Protein AF-A0AAW2DMK7-F1 (afdb_monomer_lite)

pLDDT: mean 79.57, std 15.73, range [43.69, 95.0]

Structure (mmCIF, N/CA/C/O backbone):
data_AF-A0AAW2DMK7-F1
#
_entry.id   AF-A0AAW2DMK7-F1
#
loop_
_atom_site.group_PDB
_atom_site.id
_atom_site.type_symbol
_atom_site.label_atom_id
_atom_site.label_alt_id
_atom_site.label_comp_id
_atom_site.label_asym_id
_atom_site.label_entity_id
_atom_site.label_seq_id
_atom_site.pdbx_PDB_ins_code
_atom_site.Cartn_x
_atom_site.Cartn_y
_atom_site.Cartn_z
_atom_site.occupancy
_atom_site.B_iso_or_equiv
_atom_site.auth_seq_id
_at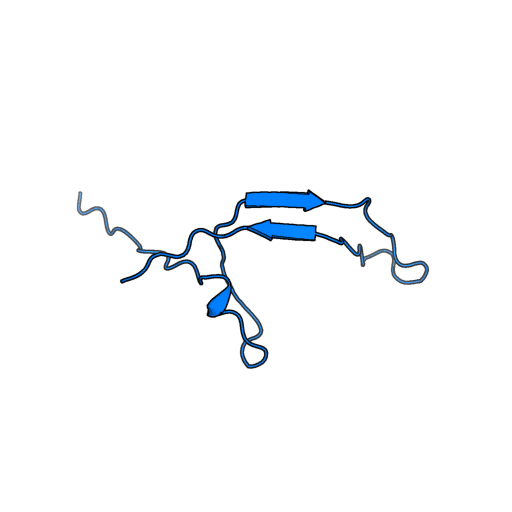om_site.auth_comp_id
_atom_site.auth_asym_id
_atom_site.auth_atom_id
_atom_site.pdbx_PDB_model_num
ATOM 1 N N . GLU A 1 1 ? -10.137 -30.754 20.252 1.00 43.69 1 GLU A N 1
ATOM 2 C CA . GLU A 1 1 ? -9.069 -29.838 19.800 1.00 43.69 1 GLU A CA 1
ATOM 3 C C . GLU A 1 1 ? -9.517 -28.410 20.058 1.00 43.69 1 GLU A C 1
ATOM 5 O O . GLU A 1 1 ? -10.635 -28.068 19.692 1.00 43.69 1 GLU A O 1
ATOM 10 N N . ILE A 1 2 ? -8.713 -27.607 20.755 1.00 46.69 2 ILE A N 1
ATOM 11 C CA . ILE A 1 2 ? -9.015 -26.188 20.980 1.00 46.69 2 ILE A CA 1
ATOM 12 C C . ILE A 1 2 ? -8.404 -25.420 19.808 1.00 46.69 2 ILE A C 1
ATOM 14 O O . ILE A 1 2 ? -7.185 -25.353 19.678 1.00 46.69 2 ILE A O 1
ATOM 18 N N . GLN A 1 3 ? -9.250 -24.877 18.935 1.00 44.97 3 GLN A N 1
ATOM 19 C CA . GLN A 1 3 ? -8.828 -23.989 17.854 1.00 44.97 3 GLN A CA 1
ATOM 20 C C . GLN A 1 3 ? -8.570 -22.603 18.456 1.00 44.97 3 GLN A C 1
ATOM 22 O O . GLN A 1 3 ? -9.505 -21.860 18.752 1.00 44.97 3 GLN A O 1
ATOM 27 N N . ILE A 1 4 ? -7.300 -22.261 18.684 1.00 55.25 4 ILE A N 1
ATOM 28 C CA . ILE A 1 4 ? -6.912 -20.901 19.066 1.00 55.25 4 ILE A CA 1
ATOM 29 C C . ILE A 1 4 ? -7.018 -20.053 17.799 1.00 55.25 4 ILE A C 1
ATOM 31 O O . ILE A 1 4 ? -6.127 -20.062 16.951 1.00 55.25 4 ILE A O 1
ATOM 35 N N . GLN A 1 5 ? -8.136 -19.347 17.639 1.00 47.97 5 GLN A N 1
ATOM 36 C CA . GLN A 1 5 ? -8.282 -18.371 16.569 1.00 47.97 5 GLN A CA 1
ATOM 37 C C . GLN A 1 5 ? -7.329 -17.207 16.856 1.00 47.97 5 GLN A C 1
ATOM 39 O O . GLN A 1 5 ? -7.630 -16.314 17.647 1.00 47.97 5 GLN A O 1
ATOM 44 N N . VAL A 1 6 ? -6.156 -17.218 16.220 1.00 50.03 6 VAL A N 1
ATOM 45 C CA . VAL A 1 6 ? -5.286 -16.043 16.160 1.00 50.03 6 VAL A CA 1
ATOM 46 C C . VAL A 1 6 ? -6.050 -14.994 15.358 1.00 50.03 6 VAL A C 1
ATOM 48 O O . VAL A 1 6 ? -6.065 -15.028 14.126 1.00 50.03 6 VAL A O 1
ATOM 51 N N . ASN A 1 7 ? -6.729 -14.078 16.048 1.00 56.00 7 ASN A N 1
ATOM 52 C CA . ASN A 1 7 ? -7.245 -12.865 15.432 1.00 56.00 7 ASN A CA 1
ATOM 53 C C . ASN A 1 7 ? -6.035 -12.041 14.984 1.00 56.00 7 ASN A C 1
ATOM 55 O O . ASN A 1 7 ? -5.529 -11.196 15.715 1.00 56.00 7 ASN A O 1
ATOM 59 N N . MET A 1 8 ? -5.521 -12.329 13.787 1.00 60.12 8 MET A N 1
ATOM 60 C CA . MET A 1 8 ? -4.580 -11.438 13.126 1.00 60.12 8 MET A CA 1
ATOM 61 C C . MET A 1 8 ? -5.348 -10.176 12.760 1.00 60.12 8 MET A C 1
ATOM 63 O O . MET A 1 8 ? -6.040 -10.127 11.741 1.00 60.12 8 MET A O 1
ATOM 67 N N . GLU A 1 9 ? -5.269 -9.191 13.644 1.00 81.25 9 GLU A N 1
ATOM 68 C CA . GLU A 1 9 ? -5.881 -7.890 13.455 1.00 81.25 9 GLU A CA 1
ATOM 69 C C . GLU A 1 9 ? -5.168 -7.188 12.295 1.00 81.25 9 GLU A C 1
ATOM 71 O O . GLU A 1 9 ? -3.975 -6.884 12.349 1.00 81.25 9 GLU A O 1
ATOM 76 N N . TYR A 1 10 ? -5.886 -7.020 11.187 1.00 88.31 10 TYR A N 1
ATOM 77 C CA . TYR A 1 10 ? -5.395 -6.260 10.047 1.00 88.31 10 TYR A CA 1
ATOM 78 C C . TYR A 1 10 ? -5.586 -4.774 10.332 1.00 88.31 10 TYR A C 1
ATOM 80 O O . TYR A 1 10 ? -6.677 -4.351 10.705 1.00 88.31 10 TYR A O 1
ATOM 88 N N . THR A 1 11 ? -4.547 -3.980 10.095 1.00 9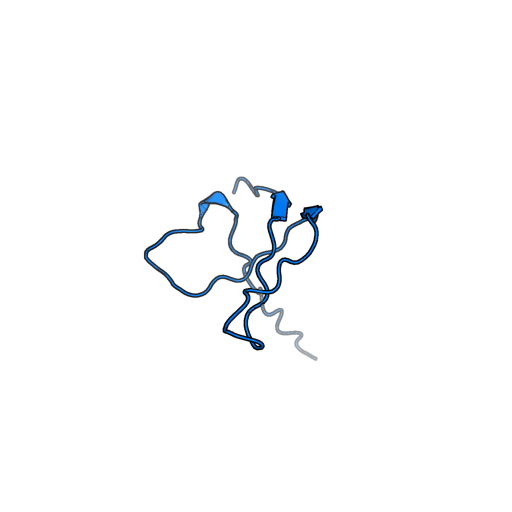0.56 11 THR A N 1
ATOM 89 C CA . THR A 1 11 ? -4.606 -2.521 10.204 1.00 90.56 11 THR A CA 1
ATOM 90 C C . THR A 1 11 ? -5.502 -1.953 9.099 1.00 90.56 11 THR A C 1
ATOM 92 O O . THR A 1 11 ? -5.366 -2.334 7.929 1.00 90.56 11 THR A O 1
ATOM 95 N N . THR A 1 12 ? -6.421 -1.046 9.447 1.00 91.25 12 THR A N 1
ATOM 96 C CA . THR A 1 12 ? -7.203 -0.307 8.442 1.00 91.25 12 THR A CA 1
ATOM 97 C C . THR A 1 12 ? -6.331 0.742 7.754 1.00 91.25 12 THR A C 1
ATOM 99 O O . THR A 1 12 ? -5.314 1.174 8.295 1.00 91.25 12 THR A O 1
ATOM 102 N N . LEU A 1 13 ? -6.715 1.198 6.557 1.00 91.75 13 LEU A N 1
ATOM 103 C CA . LEU A 1 13 ? -5.900 2.181 5.830 1.00 91.75 13 LEU A CA 1
ATOM 104 C C . LEU A 1 13 ? -5.769 3.509 6.594 1.00 91.75 13 LEU A C 1
ATOM 106 O O . LEU A 1 13 ? -4.748 4.177 6.470 1.00 91.75 13 LEU A O 1
ATOM 110 N N . LYS A 1 14 ? -6.757 3.862 7.428 1.00 89.81 14 LYS A N 1
ATOM 111 C CA . LYS A 1 14 ? -6.719 5.059 8.287 1.00 89.81 14 LYS A CA 1
ATOM 112 C C . LYS A 1 14 ? -5.728 4.970 9.446 1.00 89.81 14 LYS A C 1
ATOM 114 O O . LYS A 1 14 ? -5.306 6.001 9.953 1.00 89.81 14 LYS A O 1
ATOM 119 N N . GLN A 1 15 ? -5.405 3.761 9.894 1.00 90.19 15 GLN A N 1
ATOM 120 C CA . GLN A 1 15 ? -4.494 3.526 11.014 1.00 90.19 15 GLN A CA 1
ATOM 121 C C . GLN A 1 15 ? -3.022 3.470 10.576 1.00 90.19 15 GLN A C 1
ATOM 123 O O . GLN A 1 15 ? -2.139 3.406 11.430 1.00 90.19 15 GLN A O 1
ATOM 128 N N . ILE A 1 16 ? -2.742 3.479 9.267 1.00 91.19 16 ILE A N 1
ATOM 129 C CA . ILE A 1 16 ? -1.374 3.598 8.757 1.00 91.19 16 ILE A CA 1
ATOM 130 C C . ILE A 1 16 ? -0.855 4.991 9.116 1.00 91.19 16 ILE A C 1
ATOM 132 O O . ILE A 1 16 ? -1.440 6.004 8.735 1.00 91.19 16 ILE A O 1
ATOM 136 N N . SER A 1 17 ? 0.264 5.035 9.830 1.00 91.56 17 SER A N 1
ATOM 137 C CA . SER A 1 17 ? 0.943 6.267 10.222 1.00 91.56 17 SER A CA 1
ATOM 138 C C . SER A 1 17 ? 2.426 6.202 9.872 1.00 91.56 17 SER A C 1
A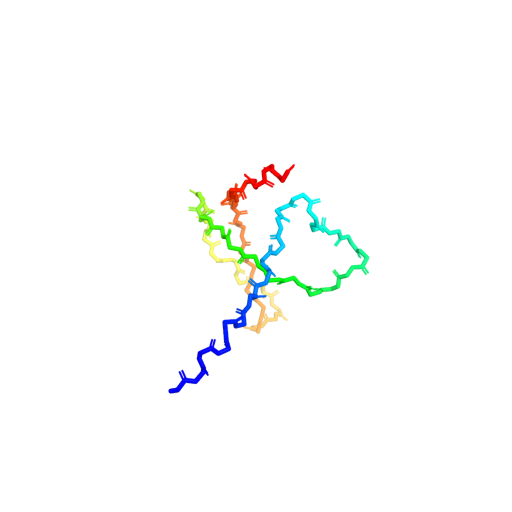TOM 140 O O . SER A 1 17 ? 2.947 5.154 9.495 1.00 91.56 17 SER A O 1
ATOM 142 N N . LYS A 1 18 ? 3.111 7.342 9.993 1.00 90.62 18 LYS A N 1
ATOM 143 C CA . LYS A 1 18 ? 4.564 7.434 9.790 1.00 90.62 18 LYS A CA 1
ATOM 144 C C . LYS A 1 18 ? 5.370 7.013 11.024 1.00 90.62 18 LYS A C 1
ATOM 146 O O . LYS A 1 18 ? 6.585 6.927 10.935 1.00 90.62 18 LYS A O 1
ATOM 151 N N . ASP A 1 19 ? 4.705 6.756 12.150 1.00 93.06 19 ASP A N 1
ATOM 152 C CA . ASP A 1 19 ? 5.353 6.481 13.441 1.00 93.06 19 ASP A CA 1
ATOM 153 C C . ASP A 1 19 ? 5.664 4.990 13.646 1.00 93.06 19 ASP A C 1
ATOM 155 O O . ASP A 1 19 ? 6.213 4.596 14.675 1.00 93.06 19 ASP A O 1
ATOM 159 N N . LYS A 1 20 ? 5.273 4.138 12.692 1.00 88.12 20 LYS A N 1
ATOM 160 C CA . LYS A 1 20 ? 5.489 2.693 12.730 1.00 88.12 20 LYS A CA 1
ATOM 161 C C . LYS A 1 20 ? 5.911 2.198 11.353 1.00 88.12 20 LYS A C 1
ATOM 163 O O . LYS A 1 20 ? 5.256 2.487 10.360 1.00 88.12 20 LYS A O 1
ATOM 168 N N . ASP A 1 21 ? 6.955 1.379 11.323 1.00 89.19 21 ASP A N 1
ATOM 169 C CA . ASP A 1 21 ? 7.540 0.911 10.061 1.00 89.19 21 ASP A CA 1
ATOM 170 C C . ASP A 1 21 ? 6.788 -0.274 9.441 1.00 89.19 21 ASP A C 1
ATOM 172 O O . ASP A 1 21 ? 6.844 -0.494 8.235 1.00 89.19 21 ASP A O 1
ATOM 176 N N . ASN A 1 22 ? 6.076 -1.059 10.259 1.00 91.94 22 ASN A N 1
ATOM 177 C CA . ASN A 1 22 ? 5.507 -2.340 9.845 1.00 91.94 22 ASN A CA 1
ATOM 178 C C . ASN A 1 22 ? 3.996 -2.415 10.078 1.00 91.94 22 ASN A C 1
ATOM 180 O O . ASN A 1 22 ? 3.512 -2.343 11.214 1.00 91.94 22 ASN A O 1
ATOM 184 N N . PHE A 1 23 ? 3.252 -2.674 9.003 1.00 90.81 23 PHE A N 1
ATOM 185 C CA . PHE A 1 23 ? 1.810 -2.903 9.035 1.00 90.81 23 PHE A CA 1
ATOM 186 C C . PHE A 1 23 ? 1.441 -4.171 8.272 1.00 90.81 23 PHE A C 1
ATOM 188 O O . PHE A 1 23 ? 2.071 -4.531 7.280 1.00 90.81 23 PHE A O 1
ATOM 195 N N . LYS A 1 24 ? 0.363 -4.823 8.712 1.00 91.75 24 LYS A N 1
ATOM 196 C CA . LYS A 1 24 ? -0.280 -5.906 7.970 1.00 91.75 24 LYS A CA 1
ATOM 197 C C . LYS A 1 24 ? -1.686 -5.463 7.600 1.00 91.75 24 LYS A C 1
ATOM 199 O O . LYS A 1 24 ? -2.508 -5.224 8.478 1.00 91.75 24 LYS A O 1
ATOM 204 N N . VAL A 1 25 ? -1.965 -5.364 6.304 1.00 91.25 25 VAL A N 1
ATOM 205 C CA . VAL A 1 25 ? -3.239 -4.850 5.781 1.00 91.25 25 VAL A CA 1
ATOM 206 C C . VAL A 1 25 ? -3.956 -5.902 4.940 1.00 91.25 25 VAL A C 1
ATOM 208 O O . VAL A 1 25 ? -3.324 -6.765 4.331 1.00 91.25 25 VAL A O 1
ATOM 211 N N . LYS A 1 26 ? -5.288 -5.827 4.892 1.00 92.81 26 LYS A N 1
ATOM 212 C CA . LYS A 1 26 ? -6.127 -6.629 3.991 1.00 92.81 26 LYS A CA 1
ATOM 213 C C . LYS A 1 26 ? -6.922 -5.690 3.092 1.00 92.81 26 LYS A C 1
ATOM 215 O O . LYS A 1 26 ? -7.852 -5.028 3.542 1.00 92.81 26 LYS A O 1
ATOM 220 N N . VAL A 1 27 ? -6.545 -5.635 1.820 1.00 93.44 27 VAL A N 1
ATOM 221 C CA . VAL A 1 27 ? -7.046 -4.652 0.848 1.00 93.44 27 VAL A CA 1
ATOM 222 C C . VAL A 1 27 ? -7.320 -5.306 -0.502 1.00 93.44 27 VAL A C 1
ATOM 224 O O . VAL A 1 27 ? -6.873 -6.420 -0.770 1.00 93.44 27 VAL A O 1
ATOM 227 N N . ARG A 1 28 ? -8.051 -4.602 -1.365 1.00 94.88 28 ARG A N 1
ATOM 228 C CA . ARG A 1 28 ? -8.148 -4.896 -2.798 1.00 94.88 28 ARG A CA 1
ATOM 229 C C . ARG A 1 28 ? -7.239 -3.936 -3.561 1.00 94.88 28 ARG A C 1
ATOM 231 O O . ARG A 1 28 ? -7.205 -2.747 -3.250 1.00 94.88 28 ARG A O 1
ATOM 238 N N . VAL A 1 29 ? -6.536 -4.439 -4.570 1.00 93.94 29 VAL A N 1
ATOM 239 C CA . VAL A 1 29 ? -5.790 -3.598 -5.516 1.00 93.94 29 VAL A CA 1
ATOM 240 C C . VAL A 1 29 ? -6.782 -3.058 -6.541 1.00 93.94 29 VAL A C 1
ATOM 242 O O . VAL A 1 29 ? -7.434 -3.840 -7.228 1.00 93.94 29 VAL A O 1
ATOM 245 N N . LEU A 1 30 ? -6.923 -1.735 -6.625 1.00 95.00 30 LEU A N 1
ATOM 246 C CA . LEU A 1 30 ? -7.781 -1.084 -7.620 1.00 95.00 30 LEU A CA 1
ATOM 247 C C . LEU A 1 30 ? -7.019 -0.821 -8.921 1.00 95.00 30 LEU A C 1
ATOM 249 O O . LEU A 1 30 ? -7.574 -0.938 -10.009 1.00 95.00 30 LEU A O 1
ATOM 253 N N . ARG A 1 31 ? -5.741 -0.453 -8.798 1.00 92.94 31 ARG A N 1
ATOM 254 C CA . ARG A 1 31 ? -4.840 -0.205 -9.924 1.00 92.94 31 ARG A CA 1
ATOM 255 C C . ARG A 1 31 ? -3.404 -0.513 -9.519 1.00 92.94 31 ARG A C 1
ATOM 257 O O . ARG A 1 31 ? -2.994 -0.176 -8.412 1.00 92.94 31 ARG A O 1
ATOM 264 N N . MET A 1 32 ? -2.648 -1.078 -10.448 1.00 91.06 32 MET A N 1
ATOM 265 C CA . MET A 1 32 ? -1.195 -1.211 -10.399 1.00 91.06 32 MET A CA 1
ATOM 266 C C . MET A 1 32 ? -0.658 -0.642 -11.717 1.00 91.06 32 MET A C 1
ATOM 268 O O . MET A 1 32 ? -1.222 -0.936 -12.773 1.00 91.06 32 MET A O 1
ATOM 272 N N . ARG A 1 33 ? 0.338 0.246 -11.663 1.00 86.62 33 ARG A N 1
ATOM 273 C CA . ARG A 1 33 ? 1.104 0.634 -12.858 1.00 86.62 33 ARG A CA 1
ATOM 274 C C . ARG A 1 33 ? 2.271 -0.328 -13.052 1.00 86.62 33 ARG A C 1
ATOM 276 O O . ARG A 1 33 ? 2.607 -1.078 -12.139 1.00 86.62 33 ARG A O 1
ATOM 283 N N . ASP A 1 34 ? 2.873 -0.276 -14.231 1.00 83.38 34 ASP A N 1
ATOM 284 C CA . ASP A 1 34 ? 4.035 -1.095 -14.549 1.00 83.38 34 ASP A CA 1
ATOM 285 C C . ASP A 1 34 ? 5.164 -0.873 -13.542 1.00 83.38 34 ASP A C 1
ATOM 287 O O . ASP A 1 34 ? 5.391 0.236 -13.049 1.00 83.38 34 ASP A O 1
ATOM 291 N N . ALA A 1 35 ? 5.861 -1.961 -13.234 1.00 79.00 35 ALA A N 1
ATOM 292 C CA . ALA A 1 35 ? 7.005 -1.949 -12.348 1.00 79.00 35 ALA A CA 1
ATOM 293 C C . ALA A 1 35 ? 8.137 -1.121 -12.966 1.00 79.00 35 ALA A C 1
ATOM 295 O O . ALA A 1 35 ? 8.577 -1.392 -14.085 1.00 79.00 35 ALA A O 1
ATOM 296 N N . ILE A 1 36 ? 8.635 -0.130 -12.229 1.00 77.50 36 ILE A N 1
ATOM 297 C CA . ILE A 1 36 ? 9.783 0.668 -12.657 1.00 77.50 36 ILE A CA 1
ATOM 298 C C . ILE A 1 36 ? 11.017 0.081 -11.982 1.00 77.50 36 ILE A C 1
ATOM 300 O O . ILE A 1 36 ? 11.150 0.115 -10.758 1.00 77.50 36 ILE A O 1
ATOM 304 N N . THR A 1 37 ? 11.926 -0.462 -12.789 1.00 70.94 37 THR A N 1
ATOM 305 C CA . THR A 1 37 ? 13.253 -0.848 -12.300 1.00 70.94 37 THR A CA 1
ATOM 306 C C . THR A 1 37 ? 14.056 0.421 -12.068 1.00 70.94 37 THR A C 1
ATOM 308 O O . THR A 1 37 ? 14.191 1.247 -12.975 1.00 70.94 37 THR A O 1
ATOM 311 N N . ILE A 1 38 ? 14.587 0.598 -10.861 1.00 72.62 38 ILE A N 1
ATOM 312 C CA . ILE A 1 38 ? 15.425 1.757 -10.565 1.00 72.62 38 ILE A CA 1
ATOM 313 C C . ILE A 1 38 ? 16.804 1.488 -11.171 1.00 72.62 38 ILE A C 1
ATOM 315 O O . ILE A 1 38 ? 17.585 0.690 -10.652 1.00 72.62 38 ILE A O 1
ATOM 319 N N . ALA A 1 39 ? 17.099 2.141 -12.299 1.00 58.72 39 ALA A N 1
ATOM 320 C CA . ALA A 1 39 ? 18.426 2.093 -12.902 1.00 58.72 39 ALA A CA 1
ATOM 321 C C . ALA A 1 39 ? 19.444 2.571 -11.853 1.00 58.72 39 ALA A C 1
ATOM 323 O O . ALA A 1 39 ? 19.320 3.694 -11.364 1.00 58.72 39 ALA A O 1
ATOM 324 N N . AS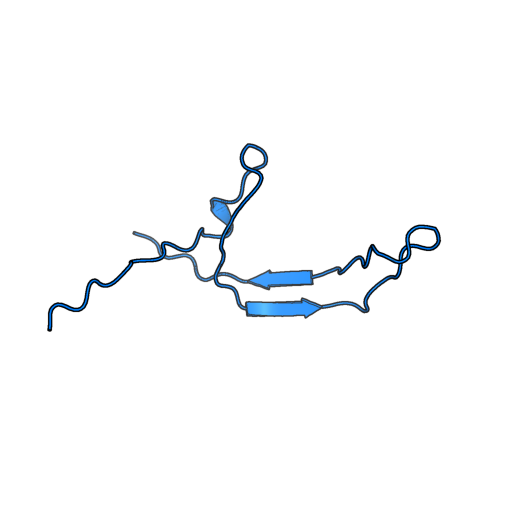N A 1 40 ? 20.397 1.696 -11.500 1.00 64.19 40 ASN A N 1
ATOM 325 C CA . ASN A 1 40 ? 21.444 1.811 -10.463 1.00 64.19 40 ASN A CA 1
ATOM 326 C C . ASN A 1 40 ? 21.216 1.024 -9.161 1.00 64.19 40 ASN A C 1
ATOM 328 O O . ASN A 1 40 ? 22.097 1.042 -8.305 1.00 64.19 40 ASN A O 1
ATOM 332 N N . ASN A 1 41 ? 20.107 0.295 -9.003 1.00 59.34 41 ASN A N 1
ATOM 333 C CA . ASN A 1 41 ? 19.970 -0.662 -7.903 1.00 59.34 41 ASN A CA 1
ATOM 334 C C . ASN A 1 41 ? 19.078 -1.832 -8.343 1.00 59.34 41 ASN A C 1
ATOM 336 O O . ASN A 1 41 ? 17.856 -1.767 -8.239 1.00 59.34 41 ASN A O 1
ATOM 340 N N . HIS A 1 42 ? 19.697 -2.884 -8.892 1.00 63.16 42 HIS A N 1
ATOM 341 C CA . HIS A 1 42 ? 19.002 -4.033 -9.499 1.00 63.16 42 HIS A CA 1
ATOM 342 C C . HIS A 1 42 ? 18.081 -4.786 -8.522 1.00 63.16 42 HIS A C 1
ATOM 344 O O . HIS A 1 42 ? 17.210 -5.533 -8.964 1.00 63.16 42 HIS A O 1
ATOM 350 N N . ASP A 1 43 ? 18.229 -4.536 -7.221 1.00 73.44 43 ASP A N 1
ATOM 351 C CA . ASP A 1 43 ? 17.425 -5.135 -6.157 1.00 73.44 43 ASP A CA 1
ATOM 352 C C . ASP A 1 43 ? 16.168 -4.315 -5.807 1.00 73.44 43 ASP A C 1
ATOM 354 O O . ASP A 1 43 ? 15.359 -4.744 -4.982 1.00 73.44 43 ASP A O 1
ATOM 358 N N . LEU A 1 44 ? 15.979 -3.131 -6.411 1.00 72.06 44 LEU A N 1
ATOM 359 C CA . LEU A 1 44 ? 14.854 -2.240 -6.122 1.00 72.06 44 LEU A CA 1
ATOM 360 C C . LEU A 1 44 ? 13.900 -2.112 -7.312 1.00 72.06 44 LEU A C 1
ATOM 362 O O . LEU A 1 44 ? 14.211 -1.541 -8.361 1.00 72.06 44 LEU A O 1
ATOM 366 N N . ILE A 1 45 ? 12.678 -2.586 -7.088 1.00 79.88 45 ILE A N 1
ATOM 367 C CA . ILE A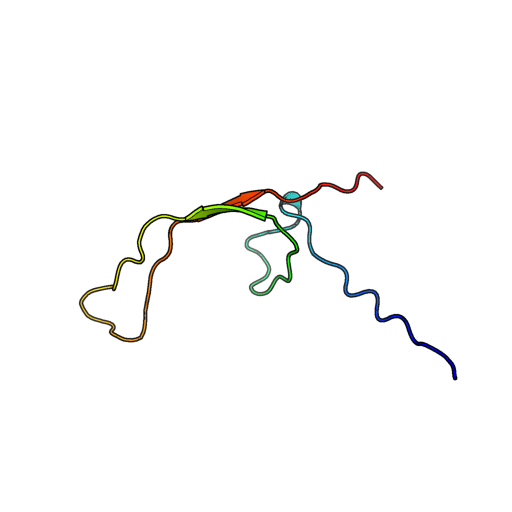 1 45 ? 11.538 -2.407 -7.980 1.00 79.88 45 ILE A CA 1
ATOM 368 C C . ILE A 1 45 ? 10.585 -1.409 -7.322 1.00 79.88 45 ILE A C 1
ATOM 370 O O . ILE A 1 45 ? 10.143 -1.623 -6.194 1.00 79.88 45 ILE A O 1
ATOM 374 N N . SER A 1 46 ? 10.252 -0.329 -8.030 1.00 82.88 46 SER A N 1
ATOM 375 C CA . SER A 1 46 ? 9.200 0.597 -7.608 1.00 82.88 46 SER A CA 1
ATOM 376 C C . SER A 1 46 ? 7.863 0.204 -8.235 1.00 82.88 46 SER A C 1
ATOM 378 O O . SER A 1 46 ? 7.790 -0.076 -9.435 1.00 82.88 46 SER A O 1
ATOM 380 N N . LEU A 1 47 ? 6.802 0.196 -7.426 1.00 88.06 47 LEU A N 1
ATOM 381 C CA . LEU A 1 47 ? 5.434 -0.104 -7.845 1.00 88.06 47 LEU A CA 1
ATOM 382 C C . LEU A 1 47 ? 4.495 1.017 -7.401 1.00 88.06 47 LEU A C 1
ATOM 384 O O . LEU A 1 47 ? 4.278 1.222 -6.208 1.00 88.06 47 LEU A O 1
ATOM 388 N N . ASP A 1 48 ? 3.866 1.680 -8.368 1.00 89.31 48 ASP A N 1
ATOM 389 C CA . ASP A 1 48 ? 2.776 2.617 -8.101 1.00 89.31 48 ASP A CA 1
ATOM 390 C C . ASP A 1 48 ? 1.446 1.850 -8.023 1.00 89.31 48 ASP A C 1
ATOM 392 O O . ASP A 1 48 ? 0.953 1.315 -9.025 1.00 89.31 48 ASP A O 1
ATOM 396 N N . MET A 1 49 ? 0.830 1.819 -6.838 1.00 92.62 49 MET A N 1
ATOM 397 C CA . MET A 1 49 ? -0.419 1.092 -6.585 1.00 92.62 49 MET A CA 1
ATOM 398 C C . MET A 1 49 ? -1.489 1.974 -5.938 1.00 92.62 49 MET A C 1
ATOM 400 O O . MET A 1 49 ? -1.201 2.813 -5.090 1.00 92.62 49 MET A O 1
ATOM 404 N N . ILE A 1 50 ? -2.751 1.729 -6.298 1.00 94.00 50 ILE A N 1
ATOM 405 C CA . ILE A 1 50 ? -3.926 2.273 -5.608 1.00 94.00 50 ILE A CA 1
ATOM 406 C C . ILE A 1 50 ? -4.640 1.115 -4.914 1.00 94.00 50 ILE A C 1
ATOM 408 O O . ILE A 1 50 ? -5.069 0.157 -5.563 1.00 94.00 50 ILE A O 1
ATOM 412 N N . LEU A 1 51 ? -4.772 1.216 -3.592 1.00 93.94 51 LEU A N 1
ATOM 413 C CA . LEU A 1 51 ? -5.352 0.194 -2.722 1.00 93.94 51 LEU A CA 1
ATOM 414 C C . LEU A 1 51 ? -6.672 0.687 -2.126 1.00 93.94 51 LEU A C 1
ATOM 416 O O . LEU A 1 51 ? -6.801 1.857 -1.776 1.00 93.94 51 LEU A O 1
ATOM 420 N N . VAL A 1 52 ? -7.637 -0.218 -1.969 1.00 94.56 52 VAL A N 1
ATOM 421 C CA . VAL A 1 52 ? -8.916 0.058 -1.303 1.00 94.56 52 VAL A CA 1
ATOM 422 C C . VAL A 1 52 ? -9.128 -0.958 -0.185 1.00 94.56 52 VAL A C 1
ATOM 424 O O . VAL A 1 52 ? -9.148 -2.168 -0.416 1.00 94.56 52 VAL A O 1
ATOM 427 N N . GLY A 1 53 ? -9.277 -0.460 1.040 1.00 91.38 53 GLY A N 1
ATOM 428 C CA . GLY A 1 53 ? -9.587 -1.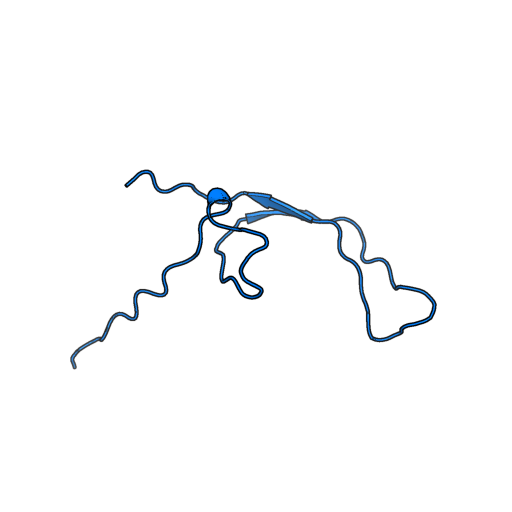247 2.232 1.00 91.38 53 GLY A CA 1
ATOM 429 C C . GLY A 1 53 ? -11.056 -1.114 2.622 1.00 91.38 53 GLY A C 1
ATOM 430 O O . GLY A 1 53 ? -11.697 -0.108 2.326 1.00 91.38 53 GLY A O 1
ATOM 431 N N . LYS A 1 54 ? -11.597 -2.137 3.292 1.00 88.38 54 LYS A N 1
ATOM 432 C CA . LYS A 1 54 ? -12.890 -2.015 3.971 1.00 88.38 54 LYS A CA 1
ATOM 433 C C . LYS A 1 54 ? -12.644 -1.392 5.341 1.00 88.38 54 LYS A C 1
ATOM 435 O O . LYS A 1 54 ? -11.918 -1.971 6.142 1.00 88.38 54 LYS A O 1
ATOM 440 N N . GLU A 1 55 ? -13.291 -0.270 5.613 1.00 84.38 55 GLU A N 1
ATOM 441 C CA . GLU A 1 55 ? -13.371 0.261 6.970 1.00 84.38 55 GLU A CA 1
ATOM 442 C C . GLU A 1 55 ? -14.403 -0.561 7.749 1.00 84.38 55 GLU A C 1
ATOM 444 O O . GLU A 1 55 ? -15.528 -0.778 7.285 1.00 84.38 55 GLU A O 1
ATOM 449 N N . VAL A 1 56 ? -14.007 -1.072 8.911 1.00 70.50 56 VAL A N 1
ATOM 450 C CA . VAL A 1 56 ? -14.947 -1.627 9.883 1.00 70.50 56 VAL A CA 1
ATOM 451 C C . VAL A 1 56 ? -15.197 -0.503 10.872 1.00 70.50 56 VAL A C 1
ATOM 453 O O . VAL A 1 56 ? -14.311 -0.156 11.645 1.00 70.50 56 VAL A O 1
ATOM 456 N N . ASN A 1 57 ? -16.370 0.121 10.785 1.00 58.28 57 ASN A N 1
ATOM 457 C CA . ASN A 1 57 ? -16.825 0.996 11.855 1.00 58.28 57 ASN A CA 1
ATOM 458 C C . ASN A 1 57 ? -17.195 0.075 13.020 1.00 58.28 57 ASN A C 1
ATOM 460 O O . ASN A 1 57 ? -18.180 -0.660 12.918 1.00 58.28 57 ASN A O 1
ATOM 464 N N . SER A 1 58 ? -16.343 0.049 14.042 1.00 54.62 58 SER A N 1
ATOM 465 C CA . SER A 1 58 ? -16.653 -0.541 15.344 1.00 54.62 58 SER A CA 1
ATOM 466 C C . SER A 1 58 ? -17.655 0.324 16.095 1.00 54.62 58 SER A C 1
ATOM 468 O O . SER A 1 58 ? -17.542 1.568 15.981 1.00 54.62 58 SER A O 1
#

Sequence (58 aa):
EIQIQVNMEYTTLKQISKDKDNFKVKVRVLRMRDAITIANNHDLISLDMILVGKEVNS

Organism: NCBI:txid425828

Secondary structure (DSSP, 8-state):
---------PPPGGG--TT-S-----EEEEEEPPPEE-TT-TT-EE--EEEEEPP---

Foldseek 3Di:
DDPPPPPPPADFPVRDDPVDDDGHHDWDWPDKDDWDQDPPDNVDIDIDTDTGHDDDDD

Radius of gyration: 16.23 Å; chains: 1; bounding box: 38×37×36 Å